Protein AF-A0A6I2ZPR7-F1 (afdb_monomer_lite)

Secondary structure (DSSP, 8-state):
---TTTHHHHHHHHHHHHHHHHTSHHHHHHHHT--HHHHHHHHIIIIIS-BTTSSSS-SSS--PBPPPHHHHHHHHHHHHHHHHHHHHHHHHT-TT---

Foldseek 3Di:
DPPLQQLLVVLVVLVVVLCVVQVHDVRLCVLLVDDPCLVVLSCCLAANDCASNHPDVDDPDDDHDHDDPVSSVSSVVSSVSSVVSVVVSVVVVPPPPPD

Sequence (99 aa):
MRDPVNELVHLYEIRDALSVKFGGEIRVRSALAITASQWSRFEQLSNSEPLRQGRHRGKTGETLRDASESELIEARCIARAMIEAYLQYLEGCNPRDNQ

Radius of gyration: 15.3 Å; chains: 1; bounding box: 31×21×59 Å

Structure (mmCIF, N/CA/C/O backbone):
data_AF-A0A6I2ZPR7-F1
#
_entry.id   AF-A0A6I2ZPR7-F1
#
loop_
_atom_site.group_PDB
_atom_site.id
_atom_site.type_symbol
_atom_site.label_atom_id
_atom_site.label_alt_id
_atom_site.label_comp_id
_atom_site.label_asym_id
_atom_site.label_entity_id
_atom_site.label_seq_id
_atom_site.pdbx_PDB_ins_code
_atom_site.Cartn_x
_atom_site.Cartn_y
_atom_site.Cartn_z
_atom_site.occupancy
_atom_site.B_iso_or_equiv
_atom_site.auth_seq_id
_atom_site.auth_comp_id
_atom_site.auth_asym_id
_atom_site.auth_atom_id
_atom_site.pdbx_PDB_model_num
ATOM 1 N N . MET A 1 1 ? 16.827 -13.835 5.349 1.00 43.09 1 MET A N 1
ATOM 2 C CA . MET A 1 1 ? 16.209 -14.058 4.026 1.00 43.09 1 MET A CA 1
ATOM 3 C C . MET A 1 1 ? 16.731 -12.992 3.080 1.00 43.09 1 MET A C 1
ATOM 5 O O . MET A 1 1 ? 16.548 -11.819 3.369 1.00 43.09 1 MET A O 1
ATOM 9 N N . ARG A 1 2 ? 17.471 -13.375 2.035 1.00 46.75 2 ARG A N 1
ATOM 10 C CA . ARG A 1 2 ? 17.942 -12.474 0.972 1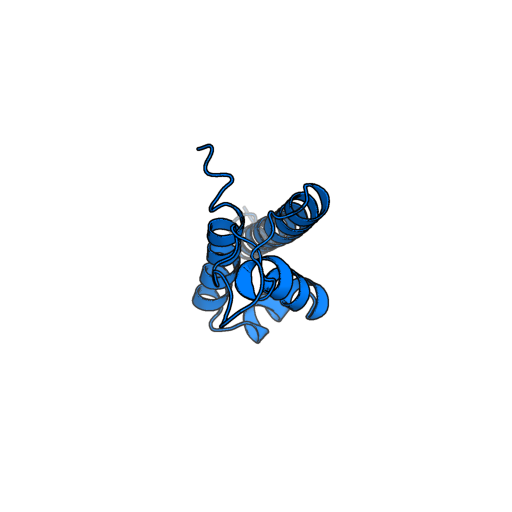.00 46.75 2 ARG A CA 1
ATOM 11 C C . ARG A 1 2 ? 17.396 -13.017 -0.346 1.00 46.75 2 ARG A C 1
ATOM 13 O O . ARG A 1 2 ? 18.147 -13.591 -1.121 1.00 46.75 2 ARG A O 1
ATOM 20 N N . ASP A 1 3 ? 16.096 -12.850 -0.559 1.00 55.53 3 ASP A N 1
ATOM 21 C CA . ASP A 1 3 ? 15.453 -13.073 -1.858 1.00 55.53 3 ASP A CA 1
ATOM 22 C C . ASP A 1 3 ? 15.122 -11.713 -2.490 1.00 55.53 3 ASP A C 1
ATOM 24 O O . ASP A 1 3 ? 13.952 -11.344 -2.588 1.00 55.53 3 ASP A O 1
ATOM 28 N N . PRO A 1 4 ? 16.137 -10.929 -2.920 1.00 60.78 4 PRO A N 1
ATOM 29 C CA . PRO A 1 4 ? 15.905 -9.639 -3.576 1.00 60.78 4 PRO A CA 1
ATOM 30 C C . PRO A 1 4 ? 15.083 -9.799 -4.862 1.00 60.78 4 PRO A C 1
ATOM 32 O O . PRO A 1 4 ? 14.454 -8.854 -5.322 1.00 60.78 4 PRO A O 1
ATOM 35 N N . VAL A 1 5 ? 15.054 -11.012 -5.424 1.00 59.34 5 VAL A N 1
ATOM 36 C CA . VAL A 1 5 ? 14.296 -11.359 -6.627 1.00 59.34 5 VAL A CA 1
ATOM 37 C C . VAL A 1 5 ? 12.790 -11.459 -6.365 1.00 59.34 5 VAL A C 1
ATOM 39 O O . VAL A 1 5 ? 12.026 -11.275 -7.297 1.00 59.34 5 VAL A O 1
ATOM 42 N N . ASN A 1 6 ? 12.337 -11.716 -5.134 1.00 63.72 6 ASN A N 1
ATOM 43 C CA . ASN A 1 6 ? 10.905 -11.835 -4.813 1.00 63.72 6 ASN A CA 1
ATOM 44 C C . ASN A 1 6 ? 10.443 -10.799 -3.784 1.00 63.72 6 ASN A C 1
ATOM 46 O O . ASN A 1 6 ? 9.335 -10.887 -3.262 1.00 63.72 6 ASN A O 1
ATOM 50 N N . GLU A 1 7 ? 11.275 -9.808 -3.477 1.00 71.62 7 GLU A N 1
ATOM 51 C CA . GLU A 1 7 ? 10.969 -8.824 -2.446 1.00 71.62 7 GLU A CA 1
ATOM 52 C C . GLU A 1 7 ? 9.638 -8.107 -2.709 1.00 71.62 7 GLU A C 1
ATOM 54 O O . GLU A 1 7 ? 8.792 -8.050 -1.822 1.00 71.62 7 GLU A O 1
ATOM 59 N N . LEU A 1 8 ? 9.392 -7.646 -3.939 1.00 73.06 8 LEU A N 1
ATOM 60 C CA . LEU A 1 8 ? 8.132 -6.978 -4.281 1.00 73.06 8 LEU A CA 1
ATOM 61 C C . LEU A 1 8 ? 6.924 -7.927 -4.237 1.00 73.06 8 LEU A C 1
ATOM 63 O O . LEU A 1 8 ? 5.817 -7.476 -3.945 1.00 73.06 8 LEU A O 1
ATOM 67 N N . VAL A 1 9 ? 7.126 -9.230 -4.467 1.00 76.06 9 VAL A N 1
ATOM 68 C CA . VAL A 1 9 ? 6.081 -10.251 -4.287 1.00 76.06 9 VAL A CA 1
ATOM 69 C C . VAL A 1 9 ? 5.686 -10.338 -2.816 1.00 76.06 9 VAL A C 1
ATOM 71 O O . VAL A 1 9 ? 4.504 -10.232 -2.504 1.00 76.06 9 VAL A O 1
ATOM 74 N N . HIS A 1 10 ? 6.660 -10.437 -1.910 1.00 78.06 10 HIS A N 1
ATOM 75 C CA . HIS A 1 10 ? 6.397 -10.466 -0.468 1.00 78.06 10 HIS A CA 1
ATOM 76 C C . HIS A 1 10 ? 5.752 -9.173 0.035 1.00 78.06 10 HIS A C 1
ATOM 78 O O . HIS A 1 10 ? 4.859 -9.198 0.881 1.00 78.06 10 HIS A O 1
ATOM 84 N N . LEU A 1 11 ? 6.156 -8.027 -0.516 1.00 79.75 11 LEU A N 1
ATOM 85 C CA . LEU A 1 11 ? 5.509 -6.755 -0.208 1.00 79.75 11 LEU A CA 1
ATOM 86 C C . LEU A 1 11 ? 4.044 -6.742 -0.683 1.00 79.75 11 LEU A C 1
ATOM 88 O O . LEU A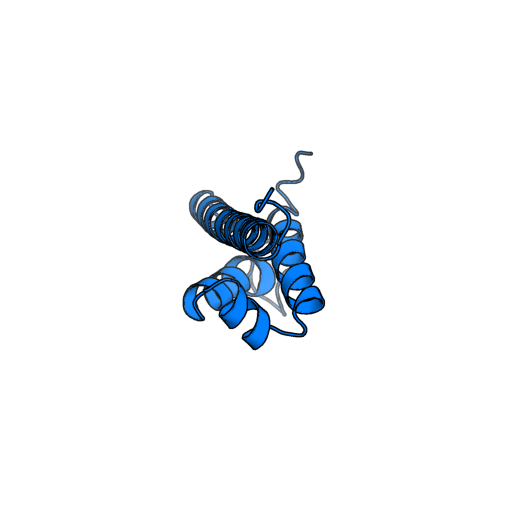 1 11 ? 3.166 -6.279 0.047 1.00 79.75 11 LEU A O 1
ATOM 92 N N . TYR A 1 12 ? 3.744 -7.306 -1.856 1.00 79.75 12 TYR A N 1
ATOM 93 C CA . TYR A 1 12 ? 2.364 -7.451 -2.329 1.00 79.75 12 TYR A CA 1
ATOM 94 C C . TYR A 1 12 ? 1.521 -8.358 -1.424 1.00 79.75 12 TYR A C 1
ATOM 96 O O . TYR A 1 12 ? 0.357 -8.049 -1.178 1.00 79.75 12 TYR A O 1
ATOM 104 N N . GLU A 1 13 ? 2.096 -9.436 -0.886 1.00 82.88 13 GLU A N 1
ATOM 105 C CA . GLU A 1 13 ? 1.401 -10.340 0.042 1.00 82.88 13 GLU A CA 1
ATOM 106 C C . GLU A 1 13 ? 0.908 -9.613 1.300 1.00 82.88 13 GLU A C 1
ATOM 108 O O . GLU A 1 13 ? -0.184 -9.908 1.779 1.00 82.88 13 GLU A O 1
ATOM 113 N N . ILE A 1 14 ? 1.643 -8.612 1.801 1.00 84.31 14 ILE A N 1
ATOM 114 C CA . ILE A 1 14 ? 1.191 -7.777 2.929 1.00 84.31 14 ILE A CA 1
ATOM 115 C C . ILE A 1 14 ? -0.100 -7.044 2.558 1.00 84.31 14 ILE A C 1
ATOM 117 O O . ILE A 1 14 ? -1.075 -7.062 3.310 1.00 84.31 14 ILE A O 1
ATOM 121 N N . ARG A 1 15 ? -0.128 -6.415 1.380 1.00 84.12 15 ARG A N 1
ATOM 122 C CA . ARG A 1 15 ? -1.315 -5.711 0.885 1.00 84.12 15 ARG A CA 1
ATOM 123 C C . ARG A 1 15 ? -2.489 -6.669 0.696 1.00 84.12 15 ARG A C 1
ATOM 125 O O . ARG A 1 15 ? -3.608 -6.337 1.090 1.00 84.12 15 ARG A O 1
ATOM 132 N N . ASP A 1 16 ? -2.244 -7.826 0.092 1.00 83.31 16 ASP A N 1
ATOM 133 C CA . ASP A 1 16 ? -3.282 -8.824 -0.163 1.00 83.31 16 ASP A CA 1
ATOM 134 C C . ASP A 1 16 ? -3.847 -9.374 1.154 1.00 83.31 16 ASP A C 1
ATOM 136 O O . ASP A 1 16 ? -5.061 -9.401 1.346 1.00 83.31 16 ASP A O 1
ATOM 140 N N . ALA A 1 17 ? -2.986 -9.665 2.132 1.00 87.88 17 ALA A N 1
ATOM 141 C CA . ALA A 1 17 ? -3.391 -10.077 3.473 1.00 87.88 17 ALA A CA 1
ATOM 142 C C . ALA A 1 17 ? -4.242 -9.012 4.182 1.00 87.88 17 ALA A C 1
ATOM 144 O O . ALA A 1 17 ? -5.250 -9.349 4.808 1.00 87.88 17 ALA A O 1
ATOM 145 N N . LEU A 1 18 ? -3.892 -7.725 4.061 1.00 85.88 18 LEU A N 1
ATOM 146 C CA . LEU A 1 18 ? -4.720 -6.633 4.579 1.00 85.88 18 LEU A CA 1
ATOM 147 C C . LEU A 1 18 ? -6.074 -6.583 3.862 1.00 85.88 18 LEU A C 1
ATOM 149 O O . LEU A 1 18 ? -7.112 -6.502 4.517 1.00 85.88 18 LEU A O 1
ATOM 153 N N . SER A 1 19 ? -6.088 -6.690 2.533 1.00 86.25 19 SER A N 1
ATOM 154 C CA . SER A 1 19 ? -7.326 -6.721 1.747 1.00 86.25 19 SER A CA 1
ATOM 155 C C . SER A 1 19 ? -8.236 -7.872 2.177 1.00 86.25 19 SER A C 1
ATOM 157 O O . SER A 1 19 ? -9.413 -7.649 2.454 1.00 86.25 19 SER A O 1
ATOM 159 N N . VAL A 1 20 ? -7.692 -9.080 2.338 1.00 88.31 20 VAL A N 1
ATOM 160 C CA . VAL A 1 20 ? -8.430 -10.250 2.835 1.00 88.31 20 VAL A CA 1
ATOM 161 C C . VAL A 1 20 ? -8.938 -10.015 4.257 1.00 88.31 20 VAL A C 1
ATOM 163 O O . VAL A 1 20 ? -10.114 -10.254 4.528 1.00 88.31 20 VAL A O 1
ATOM 166 N N . LYS A 1 21 ? -8.096 -9.491 5.157 1.00 87.31 21 LYS A N 1
ATOM 167 C CA . LYS A 1 21 ? -8.469 -9.250 6.557 1.00 87.31 21 LYS A CA 1
ATOM 168 C C . LYS A 1 21 ? -9.612 -8.244 6.698 1.00 87.31 21 LYS A C 1
ATOM 170 O O . LYS A 1 21 ? -10.517 -8.458 7.501 1.00 87.31 21 LYS A O 1
ATOM 175 N N . PHE A 1 22 ? -9.569 -7.145 5.953 1.00 85.44 22 PHE A N 1
ATOM 176 C CA . PHE A 1 22 ? -10.589 -6.099 6.039 1.00 85.44 22 PHE A CA 1
ATOM 177 C C . PHE A 1 22 ? -11.775 -6.342 5.093 1.00 85.44 22 PHE A C 1
ATOM 179 O O . PHE A 1 22 ? -12.806 -5.689 5.241 1.00 85.44 22 PHE A O 1
ATOM 186 N N . GLY A 1 23 ? -11.687 -7.294 4.159 1.00 87.19 23 GLY A N 1
ATOM 187 C CA . GLY A 1 23 ? -12.746 -7.599 3.193 1.00 87.19 23 GLY A CA 1
ATOM 188 C C . GLY A 1 23 ? -12.784 -6.637 2.002 1.00 87.19 23 GLY A C 1
ATOM 189 O O . GLY A 1 23 ? -13.864 -6.288 1.527 1.00 87.19 23 GLY A O 1
ATOM 190 N N . GLY A 1 24 ? -11.616 -6.180 1.552 1.00 85.31 24 GLY A N 1
ATOM 191 C CA . GLY A 1 24 ? -11.423 -5.386 0.341 1.00 85.31 24 GLY A CA 1
ATOM 192 C C . GLY A 1 24 ? -10.723 -4.045 0.568 1.00 85.31 24 GLY A C 1
ATOM 193 O O . GLY A 1 24 ? -10.721 -3.490 1.669 1.00 85.31 24 GLY A O 1
ATOM 194 N N . GLU A 1 25 ? -10.179 -3.489 -0.517 1.00 84.31 25 GLU A N 1
ATOM 195 C CA . GLU A 1 25 ? -9.415 -2.232 -0.535 1.00 84.31 25 GLU A CA 1
ATOM 196 C C . GLU A 1 25 ? -10.116 -1.084 0.202 1.00 84.31 25 GLU A C 1
ATOM 198 O O . GLU A 1 25 ? -9.490 -0.389 0.999 1.00 84.31 25 GLU A O 1
ATOM 203 N N . ILE A 1 26 ? -11.409 -0.869 -0.063 1.00 83.12 26 ILE A N 1
ATOM 204 C CA . ILE A 1 26 ? -12.157 0.272 0.488 1.00 83.12 26 ILE A CA 1
ATOM 205 C C . ILE A 1 26 ? -12.124 0.239 2.020 1.00 83.12 26 ILE A C 1
ATOM 207 O O . ILE A 1 26 ? -11.930 1.269 2.667 1.00 83.12 26 ILE A O 1
ATOM 211 N N . ARG A 1 27 ? -12.261 -0.956 2.603 1.00 82.69 27 ARG A N 1
ATOM 212 C CA . ARG A 1 27 ? -12.260 -1.149 4.054 1.00 82.69 27 ARG A CA 1
ATOM 213 C C . ARG A 1 27 ? -10.862 -1.017 4.644 1.00 82.69 27 ARG A C 1
ATOM 215 O O . ARG A 1 27 ? -10.729 -0.381 5.682 1.00 82.69 27 ARG A O 1
ATOM 222 N N . VAL A 1 28 ? -9.827 -1.522 3.965 1.00 86.12 28 VAL A N 1
ATOM 223 C CA . VAL A 1 28 ? -8.426 -1.312 4.378 1.00 86.12 28 VAL A CA 1
ATOM 224 C C . VAL A 1 28 ? -8.101 0.176 4.421 1.00 86.12 28 VAL A C 1
ATOM 226 O O . VAL A 1 28 ? -7.608 0.679 5.425 1.00 86.12 28 VAL A O 1
ATOM 229 N N . ARG A 1 29 ? -8.411 0.900 3.343 1.00 85.31 29 ARG A N 1
ATOM 230 C CA . ARG A 1 29 ? -8.132 2.333 3.227 1.00 85.31 29 ARG A CA 1
ATOM 231 C C . ARG A 1 29 ? -8.868 3.145 4.283 1.00 85.31 29 ARG A C 1
ATOM 233 O O . ARG A 1 29 ? -8.279 4.045 4.870 1.00 85.31 29 ARG A O 1
ATOM 240 N N . SER A 1 30 ? -10.126 2.797 4.555 1.00 83.94 30 SER A N 1
ATOM 241 C CA . SER A 1 30 ? -10.904 3.440 5.613 1.00 83.94 30 SER A CA 1
ATOM 242 C C . SER A 1 30 ? -10.369 3.133 7.014 1.00 83.94 30 SER A C 1
ATOM 244 O O . SER A 1 30 ? -10.419 4.010 7.867 1.00 83.94 30 SER A O 1
ATOM 246 N N . ALA A 1 31 ? -9.894 1.912 7.268 1.00 82.19 31 ALA A N 1
ATOM 247 C CA . ALA A 1 31 ? -9.438 1.491 8.592 1.00 82.19 31 ALA A CA 1
ATOM 248 C C . ALA A 1 31 ? -8.007 1.942 8.915 1.00 82.19 31 ALA A C 1
ATOM 250 O O . ALA A 1 31 ? -7.704 2.233 10.065 1.00 82.19 31 ALA A O 1
ATOM 251 N N . LEU A 1 32 ? -7.137 1.997 7.904 1.00 81.62 32 LEU A N 1
ATOM 252 C CA . LEU A 1 32 ? -5.708 2.293 8.049 1.00 81.62 32 LEU A CA 1
ATOM 253 C C . LEU A 1 32 ? -5.333 3.704 7.572 1.00 81.62 32 LEU A C 1
ATOM 255 O O . LEU A 1 32 ? -4.152 4.025 7.492 1.00 81.62 32 LEU A O 1
ATOM 259 N N . ALA A 1 33 ? -6.321 4.525 7.196 1.00 82.62 33 ALA A N 1
ATOM 260 C CA . ALA A 1 33 ? -6.130 5.862 6.625 1.00 82.62 33 ALA A CA 1
ATOM 261 C C . ALA A 1 33 ? -5.174 5.902 5.409 1.00 82.62 33 ALA A C 1
ATOM 263 O O . ALA A 1 33 ? -4.525 6.913 5.139 1.00 82.62 33 ALA A O 1
ATOM 264 N N . ILE A 1 34 ? -5.097 4.807 4.642 1.00 83.50 34 ILE A N 1
ATOM 265 C CA . ILE A 1 34 ? -4.247 4.716 3.449 1.00 83.50 34 ILE A CA 1
ATOM 266 C C . ILE A 1 34 ? -4.941 5.413 2.275 1.00 83.50 34 ILE A C 1
ATOM 268 O O . ILE A 1 34 ? -6.100 5.141 1.942 1.00 83.50 34 ILE A O 1
ATOM 272 N N . THR A 1 35 ? -4.211 6.297 1.599 1.00 84.50 35 THR A N 1
ATOM 273 C CA . THR A 1 35 ? -4.736 7.021 0.436 1.00 84.50 35 THR A CA 1
ATOM 274 C C . THR A 1 35 ? -4.851 6.119 -0.799 1.00 84.50 35 THR A C 1
ATOM 276 O O . THR A 1 35 ? -4.099 5.157 -0.972 1.00 84.50 35 THR A O 1
ATOM 279 N N . ALA A 1 36 ? -5.776 6.456 -1.708 1.00 80.69 36 ALA A N 1
ATOM 280 C CA . ALA A 1 36 ? -5.917 5.763 -2.996 1.00 80.69 36 ALA A CA 1
ATOM 281 C C . ALA A 1 36 ? -4.610 5.776 -3.801 1.00 80.69 36 ALA A C 1
ATOM 283 O O . ALA A 1 36 ? -4.255 4.790 -4.441 1.00 80.69 36 ALA A O 1
ATOM 284 N N . SER A 1 37 ? -3.900 6.907 -3.757 1.00 83.44 37 SER A N 1
ATOM 285 C CA . SER A 1 37 ? -2.653 7.120 -4.484 1.00 83.44 37 SER A CA 1
ATOM 286 C C . SER A 1 37 ? -1.540 6.217 -3.965 1.00 83.44 37 SER A C 1
ATOM 288 O O . SER A 1 37 ? -0.894 5.562 -4.773 1.00 83.44 37 SER A O 1
ATOM 290 N N . GLN A 1 38 ? -1.352 6.105 -2.644 1.00 80.75 38 GLN A N 1
ATOM 291 C CA . GLN A 1 38 ? -0.364 5.184 -2.062 1.00 80.75 38 GLN A CA 1
ATOM 292 C C . GLN A 1 38 ? -0.677 3.725 -2.405 1.00 80.75 38 GLN A C 1
ATOM 294 O O . GLN A 1 38 ? 0.219 2.974 -2.783 1.00 80.75 38 GLN A O 1
ATOM 299 N N . TRP A 1 39 ? -1.950 3.333 -2.324 1.00 83.06 39 TRP A N 1
ATOM 300 C CA . TRP A 1 39 ? -2.394 1.976 -2.643 1.00 83.06 39 TRP A CA 1
ATOM 301 C C . TRP A 1 39 ? -2.173 1.623 -4.121 1.00 83.06 39 TRP A C 1
ATOM 303 O O . TRP A 1 39 ? -1.590 0.585 -4.435 1.00 83.06 39 TRP A O 1
ATOM 313 N N . SER A 1 40 ? -2.570 2.521 -5.027 1.00 83.25 40 SER A N 1
ATOM 314 C CA . SER A 1 40 ? -2.372 2.359 -6.470 1.00 83.25 40 SER A CA 1
ATOM 315 C C . SER A 1 40 ? -0.894 2.405 -6.859 1.00 83.25 40 SER A C 1
ATOM 317 O O . SER A 1 40 ? -0.476 1.653 -7.735 1.00 83.25 40 SER A O 1
ATOM 319 N N . ARG A 1 41 ? -0.088 3.267 -6.230 1.00 81.56 41 ARG A N 1
ATOM 320 C CA . ARG A 1 41 ? 1.355 3.356 -6.491 1.00 81.56 41 ARG A CA 1
ATOM 321 C C . ARG A 1 41 ? 2.067 2.077 -6.069 1.00 81.56 41 ARG A C 1
ATOM 323 O O . ARG A 1 41 ? 2.892 1.556 -6.812 1.00 81.56 41 ARG A O 1
ATOM 330 N N . PHE A 1 42 ? 1.692 1.531 -4.915 1.00 81.75 42 PHE A N 1
ATOM 331 C CA . PHE A 1 42 ? 2.201 0.248 -4.453 1.00 81.75 42 PHE A CA 1
ATOM 332 C C . PHE A 1 42 ? 1.827 -0.891 -5.400 1.00 81.75 42 PHE A C 1
ATOM 334 O O . PHE A 1 42 ? 2.678 -1.714 -5.723 1.00 81.75 42 PHE A O 1
ATOM 341 N N . GLU A 1 43 ? 0.583 -0.920 -5.894 1.00 81.44 43 GLU A N 1
ATOM 342 C CA . GLU A 1 43 ? 0.156 -1.878 -6.919 1.00 81.44 43 GLU A CA 1
ATOM 343 C C . GLU A 1 43 ? 0.999 -1.792 -8.183 1.00 81.44 43 GLU A C 1
ATOM 345 O O . GLU A 1 43 ? 1.428 -2.818 -8.703 1.00 81.44 43 GLU A O 1
ATOM 350 N N . GLN A 1 44 ? 1.240 -0.574 -8.663 1.0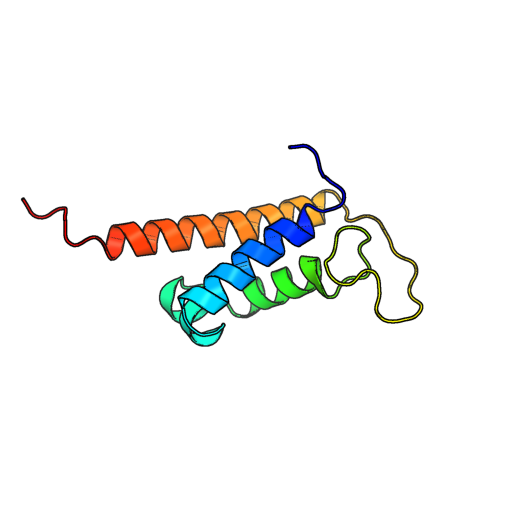0 79.38 44 GLN A N 1
ATOM 351 C CA . GLN A 1 44 ? 2.036 -0.355 -9.859 1.00 79.38 44 GLN A CA 1
ATOM 352 C C . GLN A 1 44 ? 3.437 -0.934 -9.683 1.00 79.38 44 GLN A C 1
ATOM 354 O O . GLN A 1 44 ? 3.844 -1.770 -10.482 1.00 79.38 44 GLN A O 1
ATOM 359 N N . LEU A 1 45 ? 4.116 -0.582 -8.589 1.00 74.38 45 LEU A N 1
ATOM 360 C CA . LEU A 1 45 ? 5.475 -1.043 -8.308 1.00 74.38 45 LEU A CA 1
ATOM 361 C C . LEU A 1 45 ? 5.564 -2.562 -8.111 1.00 74.38 45 LEU A C 1
ATOM 363 O O . LEU A 1 45 ? 6.536 -3.174 -8.526 1.00 74.38 45 LEU A O 1
ATOM 367 N N . SER A 1 46 ? 4.571 -3.192 -7.484 1.00 73.12 46 SER A N 1
ATOM 368 C CA . SER A 1 46 ? 4.657 -4.612 -7.104 1.00 73.12 46 SER A CA 1
ATOM 369 C C . SER A 1 46 ? 3.994 -5.586 -8.084 1.00 73.12 46 SER A C 1
ATOM 371 O O . SER A 1 46 ? 4.347 -6.768 -8.104 1.00 73.12 46 SER A O 1
ATOM 373 N N . ASN A 1 47 ? 3.039 -5.127 -8.897 1.00 68.12 47 ASN A N 1
ATOM 374 C CA . ASN A 1 47 ? 2.202 -5.992 -9.731 1.00 68.12 47 ASN A CA 1
ATOM 375 C C . ASN A 1 47 ? 2.055 -5.538 -11.191 1.00 68.12 47 ASN A C 1
ATOM 377 O O . ASN A 1 47 ? 1.748 -6.396 -12.012 1.00 68.12 47 ASN A O 1
ATOM 381 N N . SER A 1 48 ? 2.236 -4.257 -11.531 1.00 62.78 48 SER A N 1
ATOM 382 C CA . SER A 1 48 ? 1.958 -3.772 -12.899 1.00 62.78 48 SER A CA 1
ATOM 383 C C . SER A 1 48 ? 3.198 -3.379 -13.698 1.00 62.78 48 SER A C 1
ATOM 385 O O . SER A 1 48 ? 3.194 -3.554 -14.912 1.00 62.78 48 SER A O 1
ATOM 387 N N . GLU A 1 49 ? 4.241 -2.856 -13.056 1.00 64.12 49 GLU A N 1
ATOM 388 C CA . GLU A 1 49 ? 5.496 -2.521 -13.729 1.00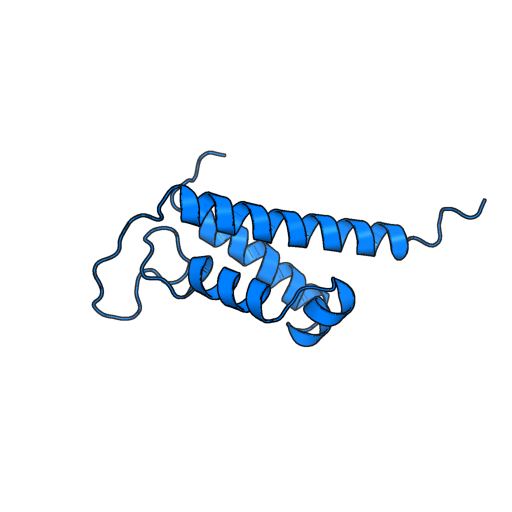 64.12 49 GLU A CA 1
ATOM 389 C C . GLU A 1 49 ? 6.193 -3.797 -14.238 1.00 64.12 49 GLU A C 1
ATOM 391 O O . GLU A 1 49 ? 6.141 -4.831 -13.560 1.00 64.12 49 GLU A O 1
ATOM 396 N N . PRO A 1 50 ? 6.882 -3.748 -15.397 1.00 61.88 50 PRO A N 1
ATOM 397 C CA . PRO A 1 50 ? 7.623 -4.873 -15.968 1.00 61.88 50 PRO A CA 1
ATOM 398 C C . PRO A 1 50 ? 8.928 -5.134 -15.192 1.00 61.88 50 PRO A C 1
ATOM 400 O O . PRO A 1 50 ? 10.028 -5.149 -15.750 1.00 61.88 50 PRO A O 1
ATOM 403 N N . LEU A 1 51 ? 8.810 -5.325 -13.878 1.00 62.94 51 LEU A N 1
ATOM 404 C CA . LEU A 1 51 ? 9.904 -5.620 -12.968 1.00 62.94 51 LEU A CA 1
ATOM 405 C C . LEU A 1 51 ? 10.062 -7.127 -12.829 1.00 62.94 51 LEU A C 1
ATOM 407 O O . LEU A 1 51 ? 9.099 -7.851 -12.568 1.00 62.94 51 LEU A O 1
ATOM 411 N N . ARG A 1 52 ? 11.303 -7.608 -12.934 1.00 64.19 52 ARG A N 1
ATOM 412 C CA . ARG A 1 52 ? 11.640 -9.026 -12.703 1.00 64.19 52 ARG A CA 1
ATOM 413 C C . ARG A 1 52 ? 11.226 -9.503 -11.311 1.00 64.19 52 ARG A C 1
ATOM 415 O O . ARG A 1 52 ? 10.931 -10.686 -11.142 1.00 64.19 52 ARG A O 1
ATOM 422 N N . GLN A 1 53 ? 11.198 -8.573 -10.359 1.00 64.62 53 GLN A N 1
ATOM 423 C CA . GLN A 1 53 ? 10.849 -8.790 -8.963 1.00 64.62 53 GLN A CA 1
ATOM 424 C C . GLN A 1 53 ? 9.343 -8.718 -8.668 1.00 64.62 53 GLN A C 1
ATOM 426 O O . GLN A 1 53 ? 8.932 -9.088 -7.570 1.00 64.62 53 GLN A O 1
ATOM 431 N N . GLY A 1 54 ? 8.528 -8.224 -9.607 1.00 59.72 54 GLY A N 1
ATOM 432 C CA . GLY A 1 54 ? 7.083 -8.059 -9.442 1.00 59.72 54 GLY A CA 1
ATOM 433 C C . GLY A 1 54 ? 6.287 -9.353 -9.650 1.00 59.72 54 GLY A C 1
ATOM 434 O O . GLY A 1 54 ? 6.758 -10.324 -10.246 1.00 59.72 54 GLY A O 1
ATOM 435 N N . ARG A 1 55 ? 5.036 -9.365 -9.175 1.00 62.12 55 ARG A N 1
ATOM 436 C CA . ARG A 1 55 ? 4.139 -10.536 -9.228 1.00 62.12 55 ARG A CA 1
ATOM 437 C C . ARG A 1 55 ? 3.709 -10.910 -10.650 1.00 62.12 55 ARG A C 1
ATOM 439 O O . ARG A 1 55 ? 3.548 -12.092 -10.947 1.00 62.12 55 ARG A O 1
ATOM 446 N N . HIS A 1 56 ? 3.552 -9.931 -11.538 1.00 61.25 56 HIS A N 1
ATOM 447 C CA . HIS A 1 56 ? 3.450 -10.193 -12.971 1.00 61.25 56 HIS A CA 1
ATOM 448 C C . HIS A 1 56 ? 4.824 -10.015 -13.603 1.00 61.25 56 HIS A C 1
ATOM 450 O O . HIS A 1 56 ? 5.275 -8.896 -13.823 1.00 61.25 56 HIS A O 1
ATOM 456 N N . ARG A 1 57 ? 5.465 -11.125 -13.972 1.00 58.44 57 ARG A N 1
ATOM 457 C CA . ARG A 1 57 ? 6.661 -11.127 -14.826 1.00 58.44 57 ARG A CA 1
ATOM 458 C C . ARG A 1 57 ? 6.296 -10.774 -16.274 1.00 58.44 57 ARG A C 1
ATOM 460 O O . ARG A 1 57 ? 6.474 -11.593 -17.168 1.00 58.44 57 ARG A O 1
ATOM 467 N N . GLY A 1 58 ? 5.759 -9.571 -16.481 1.00 53.00 58 GLY A N 1
ATOM 468 C CA . GLY A 1 58 ? 5.373 -9.029 -17.780 1.00 53.00 58 GLY A CA 1
ATOM 469 C C . GLY A 1 58 ? 4.122 -9.697 -18.347 1.00 53.00 58 GLY A C 1
ATOM 470 O O . GLY A 1 58 ? 4.149 -10.839 -18.805 1.00 53.00 58 GLY A O 1
ATOM 471 N N . LYS A 1 59 ? 3.004 -8.969 -18.389 1.00 46.81 59 LYS A N 1
ATOM 472 C CA . LYS A 1 59 ? 1.948 -9.306 -19.348 1.00 46.81 59 LYS A CA 1
ATOM 473 C C . LYS A 1 59 ? 2.512 -9.043 -20.746 1.00 46.81 59 LYS A C 1
ATOM 475 O O . LYS A 1 59 ? 2.608 -7.898 -21.152 1.00 46.81 59 LYS A O 1
ATOM 480 N N . THR A 1 60 ? 2.871 -10.111 -21.460 1.00 46.34 60 THR A N 1
ATOM 481 C CA . THR A 1 60 ? 3.063 -10.145 -22.925 1.00 46.34 60 THR A CA 1
ATOM 482 C C . THR A 1 60 ? 3.958 -9.042 -23.517 1.00 46.34 60 THR A C 1
ATOM 484 O O . THR A 1 60 ? 3.471 -8.022 -23.986 1.00 46.34 60 THR A O 1
ATOM 487 N N . GLY A 1 61 ? 5.263 -9.315 -23.623 1.00 52.03 61 GLY A N 1
ATOM 488 C CA . GLY A 1 61 ? 6.113 -8.705 -24.659 1.00 52.03 61 GLY A CA 1
ATOM 489 C C . GLY A 1 61 ? 7.008 -7.530 -24.254 1.00 52.03 61 GLY A C 1
ATOM 490 O O . GLY A 1 61 ? 7.798 -7.094 -25.086 1.00 52.03 61 GLY A O 1
ATOM 491 N N . GLU A 1 62 ? 6.950 -7.047 -23.012 1.00 58.34 62 GLU A N 1
ATOM 492 C CA . GLU A 1 62 ? 7.853 -5.990 -22.528 1.00 58.34 62 GLU A CA 1
ATOM 493 C C . GLU A 1 62 ? 9.143 -6.552 -21.910 1.00 58.34 62 GLU A C 1
ATOM 495 O O . GLU A 1 62 ? 9.139 -7.555 -21.189 1.00 58.34 62 GLU A O 1
ATOM 500 N N . THR A 1 63 ? 10.270 -5.893 -22.191 1.00 62.12 63 THR A N 1
ATOM 501 C CA . THR A 1 63 ? 11.586 -6.261 -21.656 1.00 62.12 63 THR A CA 1
ATOM 502 C C . THR A 1 63 ? 11.610 -6.052 -20.143 1.00 62.12 63 THR A C 1
ATOM 504 O O . THR A 1 63 ? 11.620 -4.919 -19.667 1.00 62.12 63 THR A O 1
ATOM 507 N N . LEU A 1 64 ? 11.652 -7.150 -19.385 1.00 66.75 64 LEU A N 1
ATOM 508 C CA . LEU A 1 64 ? 11.712 -7.110 -17.924 1.00 66.75 64 LEU A CA 1
ATOM 509 C C . LEU A 1 64 ? 13.004 -6.437 -17.443 1.00 66.75 64 LEU A C 1
ATOM 511 O O . LEU A 1 64 ? 14.101 -6.961 -17.688 1.00 66.75 64 LEU A O 1
ATOM 515 N N . ARG A 1 65 ? 12.866 -5.329 -16.712 1.00 72.50 65 ARG A N 1
ATOM 516 C CA . ARG A 1 65 ? 13.976 -4.622 -16.056 1.00 72.50 65 ARG A CA 1
ATOM 517 C C . ARG A 1 65 ? 14.062 -4.994 -14.578 1.00 72.50 65 ARG A C 1
ATOM 519 O O . ARG A 1 65 ? 13.090 -5.466 -13.990 1.00 72.50 65 ARG A O 1
ATOM 526 N N . ASP A 1 66 ? 15.228 -4.793 -13.983 1.00 71.94 66 ASP A N 1
ATOM 527 C CA . ASP A 1 66 ? 15.349 -4.840 -12.529 1.00 71.94 66 ASP A CA 1
ATOM 528 C C . ASP A 1 66 ? 14.753 -3.570 -11.914 1.00 71.94 66 ASP A C 1
ATOM 530 O O . ASP A 1 66 ? 14.850 -2.480 -12.490 1.00 71.94 66 ASP A O 1
ATOM 534 N N . ALA A 1 67 ? 14.120 -3.723 -10.751 1.00 71.94 67 ALA A N 1
ATOM 535 C CA . ALA A 1 67 ? 13.676 -2.594 -9.944 1.00 71.94 67 ALA A CA 1
ATOM 536 C C . ALA A 1 67 ? 14.885 -1.737 -9.553 1.00 71.94 67 ALA A C 1
ATOM 538 O O . ALA A 1 67 ? 15.911 -2.272 -9.119 1.00 71.94 67 ALA A O 1
ATOM 539 N N . SER A 1 68 ? 14.778 -0.416 -9.688 1.00 78.81 68 SER A N 1
ATOM 540 C CA . SER A 1 68 ? 15.818 0.466 -9.167 1.00 78.81 68 SER A CA 1
ATOM 541 C C . SER A 1 68 ? 15.824 0.426 -7.637 1.00 78.81 68 SER A C 1
ATOM 543 O O . SER A 1 68 ? 14.817 0.136 -6.986 1.00 78.81 68 SER A O 1
ATOM 545 N N . GLU A 1 69 ? 16.955 0.783 -7.031 1.00 76.81 69 GLU A N 1
ATOM 546 C CA . GLU A 1 69 ? 17.036 0.883 -5.572 1.00 76.81 69 GLU A CA 1
ATOM 547 C C . GLU A 1 69 ? 16.033 1.908 -5.014 1.00 76.81 69 GLU A C 1
ATOM 549 O O . GLU A 1 69 ? 15.436 1.676 -3.965 1.00 76.81 69 GLU A O 1
ATOM 554 N N . SER A 1 70 ? 15.760 2.992 -5.749 1.00 79.75 70 SER A N 1
ATOM 555 C CA . SER A 1 70 ? 14.745 3.980 -5.371 1.00 79.75 70 SER A CA 1
ATOM 556 C C . SER A 1 70 ? 13.321 3.412 -5.377 1.00 79.75 70 SER A C 1
ATOM 558 O O . SER A 1 70 ? 12.557 3.709 -4.462 1.00 79.75 70 SER A O 1
ATOM 560 N N . GLU A 1 71 ? 12.970 2.567 -6.349 1.00 78.19 71 GLU A N 1
ATOM 561 C CA . GLU A 1 71 ? 11.663 1.898 -6.422 1.00 78.19 71 GLU A CA 1
ATOM 562 C C . GLU A 1 71 ? 11.496 0.867 -5.302 1.00 78.19 71 GLU A C 1
ATOM 564 O O . GLU A 1 71 ? 10.433 0.781 -4.686 1.00 78.19 71 GLU A O 1
ATOM 569 N N . LEU A 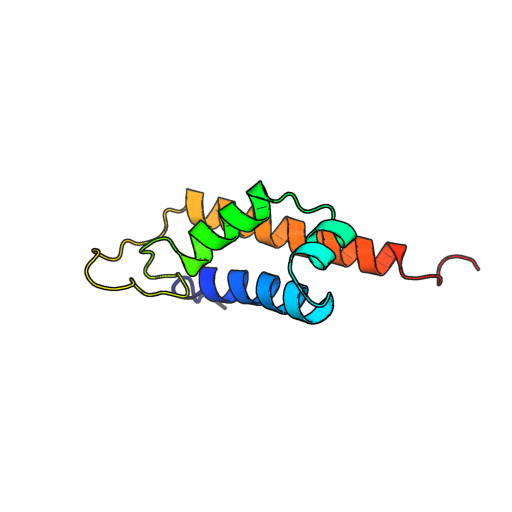1 72 ? 12.563 0.125 -4.983 1.00 79.19 72 LEU A N 1
ATOM 570 C CA . LEU A 1 72 ? 12.576 -0.798 -3.847 1.00 79.19 72 LEU A CA 1
ATOM 571 C C . LEU A 1 72 ? 12.416 -0.049 -2.520 1.00 79.19 72 LEU A C 1
ATOM 573 O O . LEU A 1 72 ? 11.644 -0.477 -1.663 1.00 79.19 72 LEU A O 1
ATOM 577 N N . ILE A 1 73 ? 13.106 1.081 -2.347 1.00 82.88 73 ILE A N 1
ATOM 578 C CA . ILE A 1 73 ? 12.952 1.940 -1.167 1.00 82.88 73 ILE A CA 1
ATOM 579 C C . ILE A 1 73 ? 11.521 2.480 -1.081 1.00 82.88 73 ILE A C 1
ATOM 581 O O . ILE A 1 73 ? 10.926 2.426 -0.006 1.00 82.88 73 ILE A O 1
ATOM 585 N N . GLU A 1 74 ? 10.941 2.946 -2.189 1.00 83.44 74 GLU A N 1
ATOM 586 C CA . GLU A 1 74 ? 9.561 3.444 -2.227 1.00 83.44 74 GLU A CA 1
ATOM 587 C C . GLU A 1 74 ? 8.566 2.351 -1.810 1.00 83.44 74 GLU A C 1
ATOM 589 O O . GLU A 1 74 ? 7.751 2.563 -0.907 1.00 83.44 74 GLU A O 1
ATOM 594 N N . ALA A 1 75 ? 8.684 1.151 -2.385 1.00 82.12 75 ALA A N 1
ATOM 595 C CA . ALA A 1 75 ? 7.843 0.013 -2.030 1.00 82.12 75 ALA A CA 1
ATOM 596 C C . ALA A 1 75 ? 8.000 -0.373 -0.548 1.00 82.12 75 ALA A C 1
ATOM 598 O O . ALA A 1 75 ? 7.002 -0.557 0.149 1.00 82.12 75 ALA A O 1
ATOM 599 N N . ARG A 1 76 ? 9.232 -0.430 -0.026 1.00 83.94 76 ARG A N 1
ATOM 600 C CA . ARG A 1 76 ? 9.495 -0.705 1.398 1.00 83.94 76 ARG A CA 1
ATOM 601 C C . ARG A 1 76 ? 8.874 0.345 2.310 1.00 83.94 76 ARG A C 1
ATOM 603 O O . ARG A 1 76 ? 8.264 -0.018 3.311 1.00 83.94 76 ARG A O 1
ATOM 610 N N . CYS A 1 77 ? 9.014 1.627 1.979 1.00 85.25 77 CYS A N 1
ATOM 611 C CA . CYS A 1 77 ? 8.441 2.723 2.758 1.00 85.25 77 CYS A CA 1
ATOM 612 C C . CYS A 1 77 ? 6.915 2.624 2.816 1.00 85.25 77 CYS A C 1
ATOM 614 O O . CYS A 1 77 ? 6.334 2.751 3.894 1.00 85.25 77 CYS A O 1
ATOM 616 N N . ILE A 1 78 ? 6.267 2.338 1.684 1.00 84.62 78 ILE A N 1
ATOM 617 C CA . ILE A 1 78 ? 4.813 2.170 1.644 1.00 84.62 78 ILE A CA 1
ATOM 618 C C . ILE A 1 78 ? 4.388 0.930 2.442 1.00 84.62 78 ILE A C 1
ATOM 620 O O . ILE A 1 78 ? 3.487 1.027 3.270 1.00 84.62 78 ILE A O 1
ATOM 624 N N . ALA A 1 79 ? 5.049 -0.217 2.259 1.00 85.38 79 ALA A N 1
ATOM 625 C CA . ALA A 1 79 ? 4.732 -1.434 3.008 1.00 85.38 79 ALA A CA 1
ATOM 626 C C . ALA A 1 79 ? 4.918 -1.250 4.519 1.00 85.38 79 ALA A C 1
ATOM 628 O O . ALA A 1 79 ? 4.070 -1.668 5.306 1.00 85.38 79 ALA A O 1
ATOM 629 N N . ARG A 1 80 ? 5.996 -0.575 4.926 1.00 87.50 80 ARG A N 1
ATOM 630 C CA . ARG A 1 80 ? 6.238 -0.216 6.322 1.00 87.50 80 ARG A CA 1
ATOM 631 C C . ARG A 1 80 ? 5.098 0.633 6.875 1.00 87.50 80 ARG A C 1
ATOM 633 O O . ARG A 1 80 ? 4.579 0.297 7.932 1.00 87.50 80 ARG A O 1
ATOM 640 N N . ALA A 1 81 ? 4.664 1.659 6.142 1.00 85.88 81 ALA A N 1
ATOM 641 C CA . ALA A 1 81 ? 3.529 2.483 6.549 1.00 85.88 81 ALA A CA 1
ATOM 642 C C . ALA A 1 81 ? 2.233 1.660 6.685 1.00 85.88 81 ALA A C 1
ATOM 644 O O . ALA A 1 81 ? 1.465 1.887 7.615 1.00 85.88 81 ALA A O 1
ATOM 645 N N . MET A 1 82 ? 2.003 0.665 5.817 1.00 83.38 82 MET A N 1
ATOM 646 C CA . MET A 1 82 ? 0.852 -0.242 5.942 1.00 83.38 82 MET A CA 1
ATOM 647 C C . MET A 1 82 ? 0.922 -1.106 7.208 1.00 83.38 82 MET A C 1
ATOM 649 O O . MET A 1 82 ? -0.090 -1.274 7.887 1.00 83.38 82 MET A O 1
ATOM 653 N N . ILE A 1 83 ? 2.101 -1.645 7.535 1.00 87.19 83 ILE A N 1
ATOM 654 C CA . ILE A 1 83 ? 2.311 -2.437 8.755 1.00 87.19 83 ILE A CA 1
ATOM 655 C C . ILE A 1 83 ? 2.137 -1.558 9.994 1.00 87.19 83 ILE A C 1
ATOM 657 O O . ILE A 1 83 ? 1.424 -1.948 10.911 1.00 87.19 83 ILE A O 1
ATOM 661 N N . GLU A 1 84 ? 2.758 -0.378 10.025 1.00 87.12 84 GLU A N 1
ATOM 662 C CA . GLU A 1 84 ? 2.660 0.560 11.148 1.00 87.12 84 GLU A CA 1
ATOM 663 C C . GLU A 1 84 ? 1.211 1.007 11.373 1.00 87.12 84 GLU A C 1
ATOM 665 O O . GLU A 1 84 ? 0.727 0.947 12.500 1.00 87.12 84 GLU A O 1
ATOM 670 N N . ALA A 1 85 ? 0.479 1.351 10.308 1.00 85.62 85 ALA A N 1
ATOM 671 C CA . ALA A 1 85 ? -0.942 1.681 10.403 1.00 85.62 85 ALA A CA 1
ATOM 672 C C . ALA A 1 85 ? -1.770 0.498 10.926 1.00 85.62 85 ALA A C 1
ATOM 674 O O . ALA A 1 85 ? -2.691 0.673 11.722 1.00 85.62 85 ALA A O 1
ATOM 675 N N . TYR A 1 86 ? -1.441 -0.724 10.507 1.00 86.25 86 TYR A N 1
ATOM 676 C CA . TYR A 1 86 ? -2.111 -1.923 10.992 1.00 86.25 86 TYR A CA 1
ATOM 677 C C . TYR A 1 86 ? -1.798 -2.225 12.465 1.00 86.25 86 TYR A C 1
ATOM 679 O O . TYR A 1 86 ? -2.698 -2.623 13.201 1.00 86.25 86 TYR A O 1
ATOM 687 N N . LEU A 1 87 ? -0.565 -1.997 12.921 1.00 87.25 87 LEU A N 1
ATOM 688 C CA . LEU A 1 87 ? -0.200 -2.103 14.335 1.00 87.25 87 LEU A CA 1
ATOM 689 C C . LEU A 1 87 ? -0.938 -1.059 15.175 1.00 87.25 87 LEU A C 1
ATOM 691 O O . LEU A 1 87 ? -1.551 -1.425 16.169 1.00 87.25 87 LEU A O 1
ATOM 695 N N . GLN A 1 88 ? -0.986 0.198 14.727 1.00 85.88 88 GLN A N 1
ATOM 696 C CA . GLN A 1 88 ? -1.771 1.252 15.382 1.00 85.88 88 GLN A CA 1
ATOM 697 C C . GLN A 1 88 ? -3.261 0.913 15.427 1.00 85.88 88 GLN A C 1
ATOM 699 O O . GLN A 1 88 ? -3.923 1.158 16.431 1.00 85.88 88 GLN A O 1
ATOM 704 N N . TYR A 1 89 ? -3.799 0.317 14.360 1.00 85.31 89 TYR A N 1
ATOM 705 C CA . TYR A 1 89 ? -5.166 -0.190 14.356 1.00 85.31 89 TYR A CA 1
ATOM 706 C C . TYR A 1 89 ? -5.358 -1.292 15.404 1.00 85.31 89 TYR A C 1
ATOM 708 O O . TYR A 1 89 ? -6.374 -1.294 16.089 1.00 85.31 89 TYR A O 1
ATOM 716 N N . LEU A 1 90 ? -4.403 -2.213 15.563 1.00 85.81 90 LEU A N 1
ATOM 717 C CA . LEU A 1 90 ? -4.469 -3.248 16.597 1.00 85.81 90 LEU A CA 1
ATOM 718 C C . LEU A 1 90 ? -4.357 -2.666 18.009 1.00 85.81 90 LEU A C 1
ATOM 720 O O . LEU A 1 90 ? -5.106 -3.100 18.874 1.00 85.81 90 LEU A O 1
ATOM 724 N N . GLU A 1 91 ? -3.473 -1.695 18.237 1.00 84.50 91 GLU A N 1
ATOM 725 C CA . GLU A 1 91 ? -3.294 -1.019 19.529 1.00 84.50 91 GLU A CA 1
ATOM 726 C C . GLU A 1 91 ? -4.517 -0.170 19.892 1.00 84.50 91 GLU A C 1
ATOM 728 O O . GLU A 1 91 ? -5.067 -0.311 20.979 1.00 84.50 91 GLU A O 1
ATOM 733 N N . GLY A 1 92 ? -5.025 0.637 18.957 1.00 71.50 92 GLY A N 1
ATOM 734 C CA . GLY A 1 92 ? -6.243 1.429 19.142 1.00 71.50 92 GLY A CA 1
ATOM 735 C C . GLY A 1 92 ? -7.522 0.587 19.216 1.00 71.50 92 GLY A C 1
ATOM 736 O O . GLY A 1 92 ? -8.515 1.016 19.800 1.00 71.50 92 GLY A O 1
ATOM 737 N N . CYS A 1 93 ? -7.509 -0.626 18.656 1.00 56.50 93 CYS A N 1
ATOM 738 C CA . CYS A 1 93 ? -8.579 -1.618 18.782 1.00 56.50 93 CYS A CA 1
ATOM 739 C C . CYS A 1 93 ? -8.334 -2.601 19.941 1.00 56.50 93 CYS A C 1
ATOM 741 O O . CYS A 1 93 ? -9.103 -3.550 20.095 1.00 56.50 93 CYS A O 1
ATOM 743 N N . ASN A 1 94 ? -7.302 -2.398 20.769 1.00 47.75 94 ASN A N 1
ATOM 744 C CA . ASN A 1 94 ? -7.089 -3.171 21.985 1.00 47.75 94 ASN A CA 1
ATOM 745 C C . ASN A 1 94 ? -7.734 -2.423 23.167 1.00 47.75 94 ASN A C 1
ATOM 747 O O . ASN A 1 94 ? -7.102 -1.550 23.756 1.00 47.75 94 ASN A O 1
ATOM 751 N N . PRO A 1 95 ? -8.976 -2.743 23.580 1.00 47.56 95 PRO A N 1
ATOM 752 C CA . PRO A 1 95 ? -9.603 -2.157 24.767 1.00 47.56 95 PRO A CA 1
ATOM 753 C C . PRO A 1 95 ? -8.988 -2.672 26.086 1.00 47.56 95 PRO A C 1
ATOM 755 O O . PRO A 1 95 ? -9.705 -2.854 27.067 1.00 47.56 95 PRO A O 1
ATOM 758 N N . ARG A 1 96 ? -7.682 -2.970 26.126 1.00 51.34 96 ARG A N 1
ATOM 759 C CA . ARG A 1 96 ? -7.010 -3.570 27.292 1.00 51.34 96 ARG A CA 1
ATOM 760 C C . ARG A 1 96 ? -6.094 -2.639 28.077 1.00 51.34 96 ARG A C 1
ATOM 762 O O . ARG A 1 96 ? -5.543 -3.103 29.063 1.00 51.34 96 ARG A O 1
ATOM 769 N N . ASP A 1 97 ? -6.038 -1.355 27.742 1.00 50.09 97 ASP A N 1
ATOM 770 C CA . ASP A 1 97 ? -5.364 -0.352 28.575 1.00 50.09 97 ASP A CA 1
ATOM 771 C C . ASP A 1 97 ? -6.386 0.634 29.156 1.00 50.09 97 ASP A C 1
ATOM 773 O O . ASP A 1 97 ? -6.392 1.827 28.878 1.00 50.09 97 ASP A O 1
ATOM 777 N N . ASN A 1 98 ? -7.302 0.081 29.949 1.00 44.09 98 ASN A N 1
ATOM 778 C CA . ASN A 1 98 ? -8.043 0.795 30.986 1.00 44.09 98 ASN A CA 1
ATOM 779 C C . ASN A 1 98 ? -8.115 -0.148 32.198 1.00 44.09 98 ASN A C 1
ATOM 781 O O . ASN A 1 98 ? -9.147 -0.775 32.453 1.00 44.09 98 ASN A O 1
ATOM 785 N N . GLN A 1 99 ? -6.994 -0.302 32.905 1.00 39.94 99 GLN A N 1
ATOM 786 C CA . GLN A 1 99 ? -6.979 -0.843 34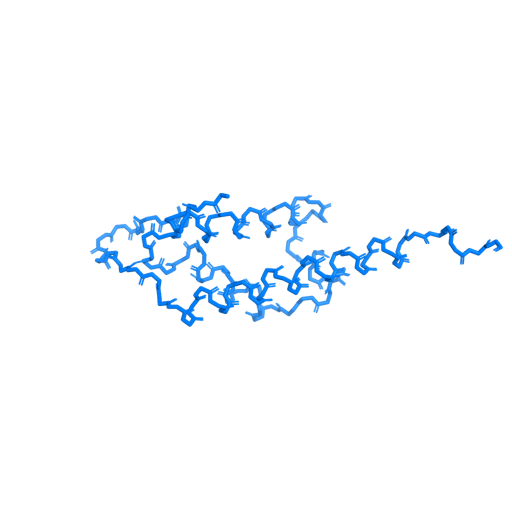.262 1.00 39.94 99 GLN A CA 1
ATOM 787 C C . GLN A 1 99 ? -5.985 -0.085 35.133 1.00 39.94 99 GLN A C 1
ATOM 789 O O . GLN A 1 99 ? -4.847 0.136 34.667 1.00 39.94 99 GLN A O 1
#

pLDDT: mean 74.05, std 13.34, range [39.94, 88.31]